Protein AF-A0A1J6INU5-F1 (afdb_monomer_lite)

Organism: Nicotiana attenuata (NCBI:txid49451)

Secondary structure (DSSP, 8-state):
----PPPPHHHHHHHHHHHHHHHHHSS---EEETTEEESTTHHHHHHHHHHHTT-TTTS-TT-SSGGGS-HHHHHHHHHHHHTTS--HHHHTTHHHHHHHHHHHHHHHHHHHHHHHHHHHHHHSHHHHHHHHHHHHHHHHHHHHHHHHHHHHHHHHHHHHHHHHHHHHHHH-PPPPP-

Radius of gyration: 43.27 Å; chains: 1; bounding box: 103×29×137 Å

Foldseek 3Di:
DDPDDDDDPVRVVVVVVVVVCVVVVPQPDWDADPLATDDDCRVVLLVQLLVQLPDCVLHPPPDPAPVPDDVVSLVVSLVSSCVPRPDPVVVVCSVSNSVSSRVSNVVVVVVVVVVVVVVCVPPPPVVVVVVVVVVVVVVVVCVVVVVVVVVVVVVVVVVVVVVVVVVCVVPPDDDDDD

Sequence (178 aa):
GSVCREFSLLEIIEMECITLREQIKDRAFFSFYHNRVVGQHHASFTRHLGILVRDRNMCPLRVHSWADIEEYKLQHMWEAVMDKFDSDYINDQRDHVLKYMRKLWNNWRESVHKNIKSKELKGGNSSKAALFEKLNATVKENEPLKGRLEGLESKYDELGSKYAKLEKIVFDQPSSPS

pLDDT: mean 74.86, std 14.52, range [37.75, 95.12]

Structure (mmCIF, N/CA/C/O backbone):
data_AF-A0A1J6INU5-F1
#
_entry.id   AF-A0A1J6INU5-F1
#
loop_
_atom_site.group_PDB
_atom_site.id
_atom_site.type_symbol
_atom_site.label_atom_id
_atom_site.label_alt_id
_atom_site.label_comp_id
_atom_site.label_asym_id
_atom_site.label_entity_id
_atom_site.label_seq_id
_atom_site.pdbx_PDB_ins_code
_atom_site.Cartn_x
_atom_site.Cartn_y
_atom_site.Cartn_z
_atom_site.occupancy
_atom_site.B_iso_or_equiv
_atom_site.auth_seq_id
_atom_site.auth_comp_id
_atom_site.auth_asym_id
_atom_site.auth_atom_id
_atom_site.pdbx_PDB_model_num
ATOM 1 N N . GLY A 1 1 ? 4.193 14.909 -62.674 1.00 37.75 1 GLY A N 1
ATOM 2 C CA . GLY A 1 1 ? 5.111 13.807 -62.339 1.00 37.75 1 GLY A CA 1
ATOM 3 C C . GLY A 1 1 ? 5.602 14.026 -60.930 1.00 37.75 1 GLY A C 1
ATOM 4 O O . GLY A 1 1 ? 6.083 15.116 -60.656 1.00 37.75 1 GLY A O 1
ATOM 5 N N . SER A 1 2 ? 5.397 13.061 -60.035 1.00 42.28 2 SER A N 1
ATOM 6 C CA . SER A 1 2 ? 5.920 13.137 -58.667 1.00 42.28 2 SER A CA 1
ATOM 7 C C . SER A 1 2 ? 7.418 12.843 -58.708 1.00 42.28 2 SER A C 1
ATOM 9 O O . SER A 1 2 ? 7.814 11.790 -59.202 1.00 42.28 2 SER A O 1
ATOM 11 N N . VAL A 1 3 ? 8.247 13.787 -58.260 1.00 46.31 3 VAL A N 1
ATOM 12 C CA . VAL A 1 3 ? 9.699 13.599 -58.142 1.00 46.31 3 VAL A CA 1
ATOM 13 C C . VAL A 1 3 ? 9.954 12.940 -56.792 1.00 46.31 3 VAL A C 1
ATOM 15 O O . VAL A 1 3 ? 10.122 13.617 -55.779 1.00 46.31 3 VAL A O 1
ATOM 18 N N . CYS A 1 4 ? 9.929 11.611 -56.761 1.00 46.34 4 CYS A N 1
ATOM 19 C CA . CYS A 1 4 ? 10.453 10.865 -55.625 1.00 46.34 4 CYS A CA 1
ATOM 20 C C . CYS A 1 4 ? 11.980 11.003 -55.660 1.00 46.34 4 CYS A C 1
ATOM 22 O O . CYS A 1 4 ? 12.620 10.518 -56.589 1.00 46.34 4 CYS A O 1
ATOM 24 N N . ARG A 1 5 ? 12.560 11.726 -54.695 1.00 62.09 5 ARG A N 1
ATOM 25 C CA . ARG A 1 5 ? 14.015 11.733 -54.506 1.00 62.09 5 ARG A CA 1
ATOM 26 C C . ARG A 1 5 ? 14.421 10.359 -53.981 1.00 62.09 5 ARG A C 1
ATOM 28 O O . ARG A 1 5 ? 13.879 9.917 -52.971 1.00 62.09 5 ARG A O 1
ATOM 35 N N . GLU A 1 6 ? 15.346 9.699 -54.666 1.00 61.78 6 GLU A N 1
ATOM 36 C CA . GLU A 1 6 ? 16.023 8.520 -54.131 1.00 61.78 6 GLU A CA 1
ATOM 37 C C . GLU A 1 6 ? 17.045 8.989 -53.093 1.00 61.78 6 GLU A C 1
ATOM 39 O O . GLU A 1 6 ? 17.927 9.791 -53.401 1.00 61.78 6 GLU A O 1
ATOM 44 N N . PHE A 1 7 ? 16.884 8.536 -51.851 1.00 70.19 7 PHE A N 1
ATOM 45 C CA . PHE A 1 7 ? 17.854 8.781 -50.788 1.00 70.19 7 PHE A CA 1
ATOM 46 C C . PHE A 1 7 ? 19.061 7.863 -50.982 1.00 70.19 7 PHE A C 1
ATOM 48 O O . PHE A 1 7 ? 18.915 6.683 -51.307 1.00 70.19 7 PHE A O 1
ATOM 55 N N . SER A 1 8 ? 20.260 8.397 -50.772 1.00 78.06 8 SER A N 1
ATOM 56 C CA . SER A 1 8 ? 21.483 7.599 -50.772 1.00 78.06 8 SER A CA 1
ATOM 57 C C . SER A 1 8 ? 21.503 6.626 -49.586 1.00 78.06 8 SER A C 1
ATOM 59 O O . SER A 1 8 ? 20.895 6.873 -48.544 1.00 78.06 8 SER A O 1
ATOM 61 N N . LEU A 1 9 ? 22.244 5.518 -49.710 1.00 67.31 9 LEU A N 1
ATOM 62 C CA . LEU A 1 9 ? 22.389 4.536 -48.623 1.00 67.31 9 LEU A CA 1
ATOM 63 C C . LEU A 1 9 ? 22.895 5.173 -47.318 1.00 67.31 9 LEU A C 1
ATOM 65 O O . LEU A 1 9 ? 22.500 4.742 -46.241 1.00 67.31 9 LEU A O 1
ATOM 69 N N . LEU A 1 10 ? 23.731 6.214 -47.406 1.00 70.38 10 LEU A N 1
ATOM 70 C CA . LEU A 1 10 ? 24.228 6.933 -46.234 1.00 70.38 10 LEU A CA 1
ATOM 71 C C . LEU A 1 10 ? 23.113 7.717 -45.526 1.00 70.38 10 LEU A C 1
ATOM 73 O O . LEU A 1 10 ? 23.024 7.666 -44.306 1.00 70.38 10 LEU A O 1
ATOM 77 N N . GLU A 1 11 ? 22.239 8.386 -46.284 1.00 71.69 11 GLU A N 1
ATOM 78 C CA . GLU A 1 11 ? 21.093 9.127 -45.736 1.00 71.69 11 GLU A CA 1
ATOM 79 C C . GLU A 1 11 ? 20.065 8.187 -45.096 1.00 71.69 11 GLU A C 1
ATOM 81 O O . GLU A 1 11 ? 19.488 8.521 -44.064 1.00 71.69 11 GLU A O 1
ATOM 86 N N . ILE A 1 12 ? 19.873 6.990 -45.664 1.00 71.06 12 ILE A N 1
ATOM 87 C CA . ILE A 1 12 ? 19.012 5.952 -45.078 1.00 71.06 12 ILE A CA 1
ATOM 88 C C . ILE A 1 12 ? 19.600 5.464 -43.747 1.00 71.06 12 ILE A C 1
ATOM 90 O O . ILE A 1 12 ? 18.889 5.435 -42.746 1.00 71.06 12 ILE A O 1
ATOM 94 N N . ILE A 1 13 ? 20.903 5.160 -43.702 1.00 67.75 13 ILE A N 1
ATOM 95 C CA . ILE A 1 13 ? 21.584 4.721 -42.472 1.00 67.75 13 ILE A CA 1
ATOM 96 C C . ILE A 1 13 ? 21.558 5.833 -41.413 1.00 67.75 13 ILE A C 1
ATOM 98 O O . ILE A 1 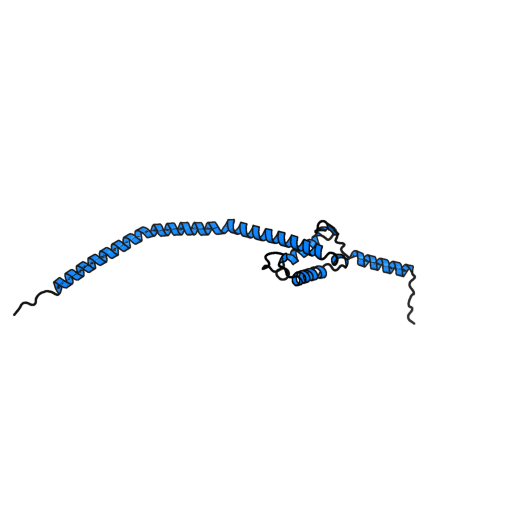13 ? 21.295 5.553 -40.244 1.00 67.75 13 ILE A O 1
ATOM 102 N N . GLU A 1 14 ? 21.795 7.094 -41.779 1.00 73.12 14 GLU A N 1
ATOM 103 C CA . GLU A 1 14 ? 21.724 8.215 -40.835 1.00 73.12 14 GLU A CA 1
ATOM 104 C C . GLU A 1 14 ? 20.308 8.419 -40.283 1.00 73.12 14 GLU A C 1
ATOM 106 O O . GLU A 1 14 ? 20.151 8.564 -39.070 1.00 73.12 14 GLU A O 1
ATOM 111 N N . MET A 1 15 ? 19.277 8.352 -41.130 1.00 69.69 15 MET A N 1
ATOM 112 C CA . MET A 1 15 ? 17.867 8.421 -40.722 1.00 69.69 15 MET A CA 1
ATOM 113 C C . MET A 1 15 ? 17.476 7.268 -39.790 1.00 69.69 15 MET A C 1
ATOM 115 O O . MET A 1 15 ? 16.827 7.493 -38.765 1.00 69.69 15 MET A O 1
ATOM 119 N N . GLU A 1 16 ? 17.905 6.042 -40.093 1.00 68.94 16 GLU A N 1
ATOM 120 C CA . GLU A 1 16 ? 17.711 4.882 -39.218 1.00 68.94 16 GLU A CA 1
ATOM 121 C C . GLU A 1 16 ? 18.475 5.043 -37.899 1.00 68.94 16 GLU A C 1
ATOM 123 O O . GLU A 1 16 ? 17.924 4.777 -36.836 1.00 68.94 16 GLU A O 1
ATOM 128 N N . CYS A 1 17 ? 19.708 5.559 -37.921 1.00 58.34 17 CYS A N 1
ATOM 129 C CA . CYS A 1 17 ? 20.508 5.801 -36.717 1.00 58.34 17 CYS A CA 1
ATOM 130 C C . CYS A 1 17 ? 19.946 6.922 -35.838 1.00 58.34 17 CYS A C 1
ATOM 132 O O . CYS A 1 17 ? 20.107 6.874 -34.616 1.00 58.34 17 CYS A O 1
ATOM 134 N N . ILE A 1 18 ? 19.334 7.947 -36.434 1.00 64.69 18 ILE A N 1
ATOM 135 C CA . ILE A 1 18 ? 18.622 9.007 -35.714 1.00 64.69 18 ILE A CA 1
ATOM 136 C C . ILE A 1 18 ? 17.353 8.427 -35.100 1.00 64.69 18 ILE A C 1
ATOM 138 O O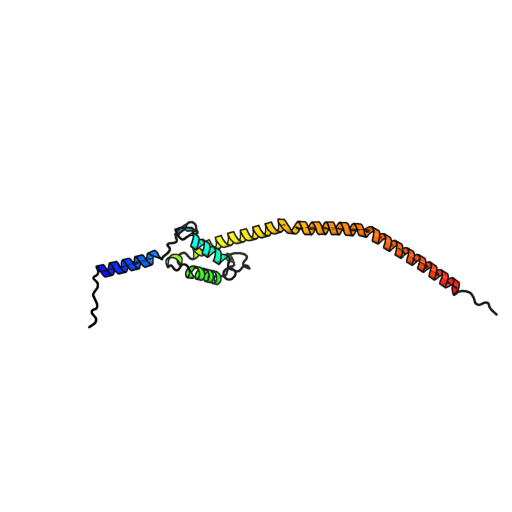 . ILE A 1 18 ? 17.143 8.595 -33.907 1.00 64.69 18 ILE A O 1
ATOM 142 N N . THR A 1 19 ? 16.579 7.651 -35.860 1.00 55.12 19 THR A N 1
ATOM 143 C CA . THR A 1 19 ? 15.354 6.998 -35.373 1.00 55.12 19 THR A CA 1
ATOM 144 C C . THR A 1 19 ? 15.656 6.009 -34.244 1.00 55.12 19 THR A C 1
ATOM 146 O O . THR A 1 19 ? 14.986 6.026 -33.217 1.00 55.12 19 THR A O 1
ATOM 149 N N . LEU A 1 20 ? 16.711 5.198 -34.371 1.00 53.09 20 LEU A N 1
ATOM 150 C CA . LEU A 1 20 ? 17.188 4.302 -33.316 1.00 53.09 20 LEU A CA 1
ATOM 151 C C . LEU A 1 20 ? 17.680 5.083 -32.097 1.00 53.09 20 LEU A C 1
ATOM 153 O O . LEU A 1 20 ? 17.389 4.689 -30.973 1.00 53.09 20 LEU A O 1
ATOM 157 N N . ARG A 1 21 ? 18.383 6.208 -32.282 1.00 48.59 21 ARG A N 1
ATOM 158 C CA . ARG A 1 21 ? 18.784 7.075 -31.164 1.00 48.59 21 ARG A CA 1
ATOM 159 C C . ARG A 1 21 ? 17.590 7.720 -30.474 1.00 48.59 21 ARG A C 1
ATOM 161 O O . ARG A 1 21 ? 17.588 7.732 -29.252 1.00 48.59 21 ARG A O 1
ATOM 168 N N . GLU A 1 22 ? 16.591 8.198 -31.208 1.00 48.88 22 GLU A N 1
ATOM 169 C CA . GLU A 1 22 ? 15.343 8.747 -30.663 1.00 48.88 22 GLU A CA 1
ATOM 170 C C . GLU A 1 22 ? 14.584 7.661 -29.872 1.00 48.88 22 GLU A C 1
ATOM 172 O O . GLU A 1 22 ? 14.216 7.880 -28.721 1.00 48.88 22 GLU A O 1
ATOM 177 N N . GLN A 1 23 ? 14.475 6.439 -30.416 1.00 47.22 23 GLN A N 1
ATOM 178 C CA . GLN A 1 23 ? 13.859 5.293 -29.729 1.00 47.22 23 GLN A CA 1
ATOM 179 C C . GLN A 1 23 ? 14.645 4.814 -28.496 1.00 47.22 23 GLN A C 1
ATOM 181 O O . GLN A 1 23 ? 14.055 4.315 -27.539 1.00 47.22 23 GLN A O 1
ATOM 186 N N . ILE A 1 24 ? 15.972 4.960 -28.490 1.00 50.00 24 ILE A N 1
ATOM 187 C CA . ILE A 1 24 ? 16.837 4.618 -27.350 1.00 50.00 24 ILE A CA 1
ATOM 188 C C . ILE A 1 24 ? 16.817 5.721 -26.278 1.00 50.00 24 ILE A C 1
ATOM 190 O O . ILE A 1 24 ? 16.989 5.422 -25.098 1.00 50.00 24 ILE A O 1
ATOM 194 N N . LYS A 1 25 ? 16.594 6.985 -26.659 1.00 43.19 25 LYS A N 1
ATOM 195 C CA . LYS A 1 25 ? 16.645 8.154 -25.764 1.00 43.19 25 LYS A CA 1
ATOM 196 C C . LYS A 1 25 ? 15.442 8.244 -24.818 1.00 43.19 25 LYS A C 1
ATOM 198 O O . LYS A 1 25 ? 15.611 8.741 -23.707 1.00 43.19 25 LYS A O 1
ATOM 203 N N . ASP A 1 26 ? 14.295 7.688 -25.213 1.00 46.75 26 ASP A N 1
ATOM 204 C CA . ASP A 1 26 ? 13.081 7.611 -24.382 1.00 46.75 26 ASP A CA 1
ATOM 205 C C . ASP A 1 26 ? 12.887 6.250 -23.686 1.00 46.75 26 ASP A C 1
ATOM 207 O O . ASP A 1 26 ? 12.075 6.123 -22.764 1.00 46.75 26 ASP A O 1
ATOM 211 N N . ARG A 1 27 ? 13.672 5.226 -24.049 1.00 50.31 27 ARG A N 1
ATOM 212 C CA . ARG A 1 27 ? 13.722 3.956 -23.311 1.00 50.31 27 ARG A CA 1
ATOM 213 C C . ARG A 1 27 ? 14.532 4.155 -22.035 1.00 50.31 27 ARG A C 1
ATOM 215 O O . ARG A 1 27 ? 15.755 4.041 -22.023 1.00 50.31 27 ARG A O 1
ATOM 222 N N . ALA A 1 28 ? 13.842 4.444 -20.935 1.00 53.31 28 ALA A N 1
ATOM 223 C CA . ALA A 1 28 ? 14.447 4.464 -19.612 1.00 53.31 28 ALA A CA 1
ATOM 224 C C . ALA A 1 28 ? 15.111 3.103 -19.324 1.00 53.31 28 ALA A C 1
ATOM 226 O O . ALA A 1 28 ? 14.447 2.122 -18.998 1.00 53.31 28 ALA A O 1
ATOM 227 N N . PHE A 1 29 ? 16.437 3.036 -19.448 1.00 52.12 29 PHE A N 1
ATOM 228 C CA . PHE A 1 29 ? 17.203 1.861 -19.054 1.00 52.12 29 PHE A CA 1
ATOM 229 C C . PHE A 1 29 ? 17.163 1.742 -17.530 1.00 52.12 29 PHE A C 1
ATOM 231 O O . PHE A 1 29 ? 17.832 2.479 -16.800 1.00 52.12 29 PHE A O 1
ATOM 238 N N . PHE A 1 30 ? 16.353 0.812 -17.040 1.00 58.78 30 PHE A N 1
ATOM 239 C CA . PHE A 1 30 ? 16.353 0.419 -15.640 1.00 58.78 30 PHE A CA 1
ATOM 240 C C . PHE A 1 30 ? 17.334 -0.728 -15.465 1.00 58.78 30 PHE A C 1
ATOM 242 O O . PHE A 1 30 ? 17.280 -1.707 -16.194 1.00 58.78 30 PHE A O 1
ATOM 249 N N . SER A 1 31 ? 18.228 -0.633 -14.490 1.00 58.38 31 SER A N 1
ATOM 250 C CA . SER A 1 31 ? 19.026 -1.785 -14.065 1.00 58.38 31 SER A CA 1
ATOM 251 C C . SER A 1 31 ? 18.520 -2.254 -12.708 1.00 58.38 31 SER A C 1
ATOM 253 O O . SER A 1 31 ? 18.063 -1.449 -11.895 1.00 58.38 31 SER A O 1
ATOM 255 N N . PHE A 1 32 ? 18.561 -3.562 -12.454 1.00 61.38 32 PHE A N 1
ATOM 256 C CA . PHE A 1 32 ? 18.197 -4.125 -11.157 1.00 61.38 32 PHE A CA 1
ATOM 257 C C . PHE A 1 32 ? 19.452 -4.564 -10.413 1.00 61.38 32 PHE A C 1
ATOM 259 O O . PHE A 1 32 ? 20.187 -5.436 -10.866 1.00 61.38 32 PHE A O 1
ATOM 266 N N . TYR A 1 33 ? 19.672 -4.002 -9.228 1.00 56.00 33 TYR A N 1
ATOM 267 C CA . TYR A 1 33 ? 20.692 -4.469 -8.296 1.00 56.00 33 TYR A CA 1
ATOM 268 C C . TYR A 1 33 ? 20.012 -4.928 -7.010 1.00 56.00 33 TYR A C 1
ATOM 270 O O . TYR A 1 33 ? 19.293 -4.165 -6.364 1.00 56.00 33 TYR A O 1
ATOM 278 N N . HIS A 1 34 ? 20.200 -6.195 -6.636 1.00 60.19 34 HIS A N 1
ATOM 279 C CA . HIS A 1 34 ? 19.603 -6.776 -5.428 1.00 60.19 34 HIS A CA 1
ATOM 280 C C . HIS A 1 34 ? 18.063 -6.600 -5.350 1.00 60.19 34 HIS A C 1
ATOM 282 O O . HIS A 1 34 ? 17.500 -6.263 -4.303 1.00 60.19 34 HIS A O 1
ATOM 288 N N . ASN A 1 35 ? 17.365 -6.817 -6.474 1.00 66.56 35 ASN A N 1
ATOM 289 C CA . ASN A 1 35 ? 15.916 -6.591 -6.630 1.00 66.56 35 ASN A CA 1
ATOM 290 C C . ASN A 1 35 ? 15.478 -5.153 -6.303 1.00 66.56 35 ASN A C 1
ATOM 292 O O . ASN A 1 35 ? 14.383 -4.932 -5.787 1.00 66.56 35 ASN A O 1
ATOM 296 N N . ARG A 1 36 ? 16.349 -4.171 -6.533 1.00 63.72 36 ARG A N 1
ATOM 297 C CA . ARG A 1 36 ? 16.011 -2.749 -6.503 1.00 63.72 36 ARG A CA 1
ATOM 298 C C . ARG A 1 36 ? 16.340 -2.150 -7.852 1.00 63.72 36 ARG A C 1
ATOM 300 O O . ARG A 1 36 ? 17.390 -2.458 -8.410 1.00 63.72 36 ARG A O 1
ATOM 307 N N . VAL A 1 37 ? 15.473 -1.265 -8.320 1.00 68.88 37 VAL A N 1
ATOM 308 C CA . VAL A 1 37 ? 15.782 -0.458 -9.494 1.00 68.88 37 VAL A CA 1
ATOM 309 C C . VAL A 1 37 ? 16.877 0.538 -9.143 1.00 68.88 37 VAL A C 1
ATOM 311 O O . VAL A 1 37 ? 16.809 1.220 -8.119 1.00 68.88 37 VAL A O 1
ATOM 314 N N . VAL A 1 38 ? 17.889 0.590 -9.996 1.00 63.94 38 VAL A N 1
ATOM 315 C CA . VAL A 1 38 ? 19.020 1.510 -9.967 1.00 63.94 38 VAL A CA 1
ATOM 316 C C . VAL A 1 38 ? 19.123 2.203 -11.333 1.00 63.94 38 VAL A C 1
ATOM 318 O O . VAL A 1 38 ? 18.619 1.703 -12.339 1.00 63.94 38 VAL A O 1
ATOM 321 N N . GLY A 1 39 ? 19.702 3.405 -11.356 1.00 68.00 39 GLY A N 1
ATOM 322 C CA . GLY A 1 39 ? 19.799 4.246 -12.557 1.00 68.00 39 GLY A CA 1
ATOM 323 C C . GLY A 1 39 ? 19.082 5.592 -12.422 1.00 68.00 39 GLY A C 1
ATOM 324 O O . GLY A 1 39 ? 18.508 5.912 -11.381 1.00 68.00 39 GLY A O 1
ATOM 325 N N . GLN A 1 40 ? 19.114 6.404 -13.476 1.00 65.50 40 GLN A N 1
ATOM 326 C CA . GLN A 1 40 ? 18.668 7.805 -13.444 1.00 65.50 40 GLN A CA 1
ATOM 327 C C . GLN A 1 40 ? 17.174 7.967 -13.101 1.00 65.50 40 GLN A C 1
ATOM 329 O O . GLN A 1 40 ? 16.794 8.915 -12.417 1.00 65.50 40 GLN A O 1
ATOM 334 N N . HIS A 1 41 ? 16.335 6.998 -13.479 1.00 69.19 41 HIS A N 1
ATOM 335 C CA . HIS A 1 41 ? 14.880 7.046 -13.283 1.00 69.19 41 HIS A CA 1
ATOM 336 C C . HIS A 1 41 ? 14.373 6.215 -12.088 1.00 69.19 41 HIS A C 1
ATOM 338 O O . HIS A 1 41 ? 13.161 6.083 -11.887 1.00 69.19 41 HIS A O 1
ATOM 344 N N . HIS A 1 42 ? 15.274 5.675 -11.256 1.00 73.88 42 HIS A N 1
ATOM 345 C CA . HIS A 1 42 ? 14.904 4.740 -10.186 1.00 73.88 42 HIS A CA 1
ATOM 346 C C . HIS A 1 42 ? 13.937 5.328 -9.147 1.00 73.88 42 HIS A C 1
ATOM 348 O O . HIS A 1 42 ? 13.073 4.613 -8.634 1.00 73.88 42 HIS A O 1
ATOM 354 N N . ALA A 1 43 ? 14.052 6.624 -8.842 1.00 78.25 43 ALA A N 1
ATOM 355 C CA . ALA A 1 43 ? 13.196 7.296 -7.869 1.00 78.25 43 ALA A CA 1
ATOM 356 C C . ALA A 1 43 ? 11.743 7.384 -8.361 1.00 78.25 43 ALA A C 1
ATOM 358 O O . ALA A 1 43 ? 10.817 7.055 -7.619 1.00 78.25 43 ALA A O 1
ATOM 359 N N . SER A 1 44 ? 11.542 7.762 -9.627 1.00 80.31 44 SER A N 1
ATOM 360 C CA . SER A 1 44 ? 10.220 7.833 -10.261 1.00 80.31 44 SER A CA 1
ATOM 361 C C . SER A 1 44 ? 9.561 6.460 -10.342 1.00 80.31 44 SER A C 1
ATOM 363 O O . SER A 1 44 ? 8.383 6.323 -10.008 1.00 80.31 44 SER A O 1
ATOM 365 N N . PHE A 1 45 ? 10.339 5.440 -10.707 1.00 81.81 45 PHE A N 1
ATOM 366 C CA . PHE A 1 45 ? 9.878 4.057 -10.762 1.00 81.81 45 PHE A CA 1
ATOM 367 C C . PHE A 1 45 ? 9.481 3.537 -9.375 1.00 81.81 45 PHE A C 1
ATOM 369 O O . PHE A 1 45 ? 8.347 3.117 -9.157 1.00 81.81 45 PHE A O 1
ATOM 376 N N . THR A 1 46 ? 10.367 3.680 -8.385 1.00 85.38 46 THR A N 1
ATOM 377 C CA . THR A 1 46 ? 10.104 3.288 -6.990 1.00 85.38 46 THR A CA 1
ATOM 378 C C . THR A 1 46 ? 8.880 3.998 -6.418 1.00 85.38 46 THR A C 1
ATOM 380 O O . THR A 1 46 ? 8.056 3.378 -5.744 1.00 85.38 46 THR A O 1
ATOM 383 N N . ARG A 1 47 ? 8.734 5.301 -6.693 1.00 87.12 47 ARG A N 1
ATOM 384 C CA . ARG A 1 47 ? 7.574 6.086 -6.262 1.00 87.12 47 ARG A CA 1
ATOM 385 C C . ARG A 1 47 ? 6.287 5.554 -6.881 1.00 87.12 47 ARG A C 1
ATOM 387 O O . ARG A 1 47 ? 5.297 5.437 -6.167 1.00 87.12 47 ARG A O 1
ATOM 394 N N . HIS A 1 48 ? 6.296 5.232 -8.171 1.00 86.31 48 HIS A N 1
ATOM 395 C CA . HIS A 1 48 ? 5.123 4.694 -8.852 1.00 86.31 48 HIS A CA 1
ATOM 396 C C . HIS A 1 48 ? 4.709 3.333 -8.290 1.00 86.31 48 HIS A C 1
ATOM 398 O O . HIS A 1 48 ? 3.560 3.175 -7.884 1.00 86.31 48 HIS A O 1
ATOM 404 N N . LEU A 1 49 ? 5.657 2.403 -8.140 1.00 87.50 49 LEU A N 1
ATOM 405 C CA . LEU A 1 49 ? 5.390 1.114 -7.501 1.00 87.50 49 LEU A CA 1
ATOM 406 C C . LEU A 1 49 ? 4.853 1.285 -6.080 1.00 87.50 49 LEU A C 1
ATOM 408 O O . LEU A 1 49 ? 3.913 0.606 -5.681 1.00 87.50 49 LEU A O 1
ATOM 412 N N . GLY A 1 50 ? 5.415 2.231 -5.323 1.00 88.00 50 GLY A N 1
ATOM 413 C CA . GLY A 1 50 ? 4.957 2.568 -3.980 1.00 88.00 50 GLY A CA 1
ATOM 414 C C . GLY A 1 50 ? 3.510 3.068 -3.922 1.00 88.00 50 GLY A C 1
ATOM 415 O O . GLY A 1 50 ? 2.846 2.841 -2.913 1.00 88.00 50 GLY A O 1
ATOM 416 N N . ILE A 1 51 ? 3.021 3.734 -4.973 1.00 86.62 51 ILE A N 1
ATOM 417 C CA . ILE A 1 51 ? 1.616 4.150 -5.097 1.00 86.62 51 ILE A CA 1
ATOM 418 C C . ILE A 1 51 ? 0.745 2.931 -5.411 1.00 86.62 51 ILE A C 1
ATOM 420 O O . ILE A 1 51 ? -0.220 2.693 -4.690 1.00 86.62 51 ILE A O 1
ATOM 424 N N . LEU A 1 52 ? 1.129 2.122 -6.406 1.00 87.25 52 LEU A N 1
ATOM 425 C CA . LEU A 1 52 ? 0.375 0.933 -6.822 1.00 87.25 52 LEU A CA 1
ATOM 426 C C . LEU A 1 52 ? 0.169 -0.061 -5.672 1.00 87.25 52 LEU A C 1
ATOM 428 O O . LEU A 1 52 ? -0.953 -0.480 -5.411 1.00 87.25 52 LEU A O 1
ATOM 432 N N . VAL A 1 53 ? 1.221 -0.386 -4.911 1.00 87.44 53 VAL A N 1
ATOM 433 C CA . VAL A 1 53 ? 1.120 -1.361 -3.802 1.00 87.44 53 VAL A CA 1
ATOM 434 C C . VAL A 1 53 ? 0.262 -0.879 -2.626 1.00 87.44 53 VAL A C 1
ATOM 436 O O . VAL A 1 53 ? -0.051 -1.671 -1.737 1.00 87.44 53 VAL A O 1
ATOM 439 N N . ARG A 1 54 ? -0.077 0.415 -2.578 1.00 85.50 54 ARG A N 1
ATOM 440 C CA . ARG A 1 54 ? -0.942 1.023 -1.554 1.00 85.50 54 ARG A CA 1
ATOM 441 C C . ARG A 1 54 ? -2.361 1.267 -2.053 1.00 85.50 54 ARG A C 1
ATOM 443 O O . ARG A 1 54 ? -3.234 1.553 -1.235 1.00 85.50 54 ARG A O 1
ATOM 450 N N . ASP A 1 55 ? -2.582 1.197 -3.361 1.00 83.31 55 ASP A N 1
ATOM 451 C CA . ASP A 1 55 ? -3.900 1.369 -3.946 1.00 83.31 55 ASP A CA 1
ATOM 452 C C . ASP A 1 55 ? -4.771 0.156 -3.596 1.00 83.31 55 ASP A C 1
ATOM 454 O O . ASP A 1 55 ? -4.400 -0.994 -3.828 1.00 83.31 55 ASP A O 1
ATOM 458 N N . ARG A 1 56 ? -5.944 0.421 -3.018 1.00 76.88 56 ARG A N 1
ATOM 459 C CA . ARG A 1 56 ? -6.904 -0.600 -2.585 1.00 76.88 56 ARG A CA 1
ATOM 460 C C . ARG A 1 56 ? -7.519 -1.363 -3.760 1.00 76.88 56 ARG A C 1
ATOM 462 O O . ARG A 1 56 ? -7.953 -2.497 -3.562 1.00 76.88 56 ARG A O 1
ATOM 469 N N . ASN A 1 57 ? -7.575 -0.748 -4.938 1.00 77.31 57 ASN A N 1
ATOM 470 C CA . ASN A 1 57 ? -8.089 -1.381 -6.150 1.00 77.31 57 ASN A CA 1
ATOM 471 C C . ASN A 1 57 ? -7.058 -2.339 -6.761 1.00 77.31 57 ASN A C 1
ATOM 473 O O . ASN A 1 57 ? -7.439 -3.327 -7.379 1.00 77.31 57 ASN A O 1
ATOM 477 N N . MET A 1 58 ? -5.768 -2.079 -6.527 1.00 75.31 58 MET A N 1
ATOM 478 C CA . MET A 1 58 ? -4.657 -2.875 -7.053 1.00 75.31 58 MET A CA 1
ATOM 479 C C . MET A 1 58 ? -4.203 -3.962 -6.073 1.00 75.31 58 MET A C 1
ATOM 481 O O . MET A 1 58 ? -3.967 -5.102 -6.466 1.00 75.31 58 MET A O 1
ATOM 485 N N . CYS A 1 59 ? -4.113 -3.640 -4.779 1.00 71.75 59 CYS A N 1
ATOM 486 C CA . CYS A 1 59 ? -3.675 -4.559 -3.735 1.00 71.75 59 CYS A CA 1
ATOM 487 C C . CYS A 1 59 ? -4.785 -4.757 -2.683 1.00 71.75 59 CYS A C 1
ATOM 489 O O . CYS A 1 59 ? -5.131 -3.819 -1.953 1.00 71.75 59 CYS A O 1
ATOM 491 N N . PRO A 1 60 ? -5.367 -5.966 -2.553 1.00 65.62 60 PRO A N 1
ATOM 492 C CA . PRO A 1 60 ? -6.491 -6.167 -1.652 1.00 65.62 60 PRO A CA 1
ATOM 493 C C . PRO A 1 60 ? -6.046 -6.070 -0.187 1.00 65.62 60 PRO A C 1
ATOM 495 O O . PRO A 1 60 ? -5.285 -6.899 0.306 1.00 65.62 60 PRO A O 1
ATOM 498 N N . LEU A 1 61 ? -6.606 -5.113 0.559 1.00 66.81 61 LEU A N 1
ATOM 499 C CA . LEU A 1 61 ? -6.327 -4.922 1.996 1.00 66.81 61 LEU A CA 1
ATOM 500 C C . LEU A 1 61 ? -6.645 -6.154 2.864 1.00 66.81 61 LEU A C 1
ATOM 502 O O . LEU A 1 61 ? -6.145 -6.268 3.980 1.00 66.81 61 LEU A O 1
ATOM 506 N N . ARG A 1 62 ? -7.494 -7.058 2.358 1.00 68.62 62 ARG A N 1
ATOM 507 C CA . ARG A 1 62 ? -7.923 -8.289 3.038 1.00 68.62 62 ARG A CA 1
ATOM 508 C C . ARG A 1 62 ? -6.892 -9.414 2.979 1.00 68.62 62 ARG A C 1
ATOM 510 O O . ARG A 1 62 ? -7.065 -10.416 3.659 1.00 68.62 62 ARG A O 1
ATOM 517 N N . VAL A 1 63 ? -5.848 -9.271 2.168 1.00 77.81 63 VAL A N 1
ATOM 518 C CA . VAL A 1 63 ? -4.834 -10.308 2.011 1.00 77.81 63 VAL A CA 1
ATOM 519 C C . VAL A 1 63 ? -3.837 -10.255 3.175 1.00 77.81 63 VAL A C 1
ATOM 521 O O . VAL A 1 63 ? -3.257 -9.210 3.491 1.00 77.81 63 VAL A O 1
ATOM 524 N N . HIS A 1 64 ? -3.640 -11.394 3.845 1.00 77.50 64 HIS A N 1
ATOM 525 C CA . HIS A 1 64 ? -2.768 -11.511 5.015 1.00 77.50 64 HIS A CA 1
ATOM 526 C C . HIS A 1 64 ? -1.314 -11.841 4.658 1.00 77.50 64 HIS A C 1
ATOM 528 O O . HIS A 1 64 ? -0.433 -11.551 5.465 1.00 77.50 64 HIS A O 1
ATOM 534 N N . SER A 1 65 ? -1.026 -12.321 3.452 1.00 83.88 65 SER A N 1
ATOM 535 C CA . SER A 1 65 ? 0.329 -12.520 2.937 1.00 83.88 65 SER A CA 1
ATOM 536 C C . SER A 1 65 ? 0.383 -12.220 1.445 1.00 83.88 65 SER A C 1
ATOM 538 O O . SER A 1 65 ? -0.541 -12.547 0.717 1.00 83.88 65 SER A O 1
ATOM 540 N N . TRP A 1 66 ? 1.496 -11.674 0.948 1.00 85.12 66 TRP A N 1
ATOM 541 C CA . TRP A 1 66 ? 1.692 -11.498 -0.499 1.00 85.12 66 TRP A CA 1
ATOM 542 C C . TRP A 1 66 ? 1.494 -12.804 -1.290 1.00 85.12 66 TRP A C 1
ATOM 544 O O . TRP A 1 66 ? 1.089 -12.765 -2.443 1.00 85.12 66 TRP A O 1
ATOM 554 N N . ALA A 1 67 ? 1.772 -13.957 -0.672 1.00 86.31 67 ALA A N 1
ATOM 555 C CA . ALA A 1 67 ? 1.575 -15.266 -1.293 1.00 86.31 67 ALA A CA 1
ATOM 556 C C . ALA A 1 67 ? 0.095 -15.630 -1.517 1.00 86.31 67 ALA A C 1
ATOM 558 O O . ALA A 1 67 ? -0.181 -16.480 -2.354 1.00 86.31 67 ALA A O 1
ATOM 559 N N . ASP A 1 68 ? -0.841 -14.982 -0.814 1.00 87.69 68 ASP A N 1
ATOM 560 C CA . ASP A 1 68 ? -2.281 -15.224 -0.976 1.00 87.69 68 ASP A CA 1
ATOM 561 C C . ASP A 1 68 ? -2.899 -14.311 -2.054 1.00 87.69 68 ASP A C 1
ATOM 563 O O . ASP A 1 68 ? -4.112 -14.325 -2.271 1.00 87.69 68 ASP A O 1
ATOM 567 N N . ILE A 1 69 ? -2.093 -13.461 -2.706 1.00 85.81 69 ILE A N 1
ATOM 568 C CA . ILE A 1 69 ? -2.551 -12.644 -3.830 1.00 85.81 69 ILE A CA 1
ATOM 569 C C . ILE A 1 69 ? -2.660 -13.549 -5.058 1.00 85.81 69 ILE A C 1
ATOM 571 O O . ILE A 1 69 ? -1.666 -14.085 -5.536 1.00 85.81 69 ILE A O 1
ATOM 575 N N . GLU A 1 70 ? -3.879 -13.694 -5.572 1.00 87.00 70 GLU A N 1
ATOM 5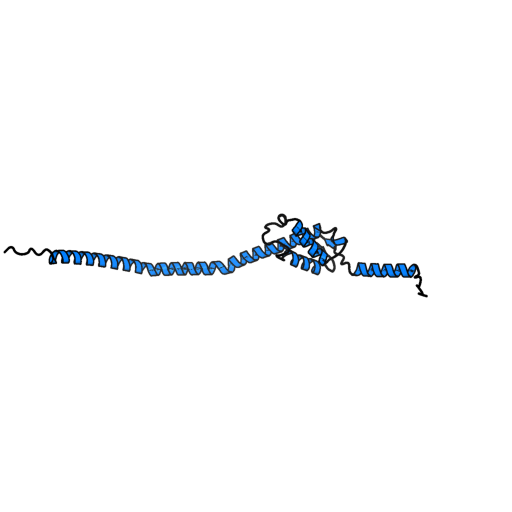76 C CA . GLU A 1 70 ? -4.171 -14.472 -6.778 1.00 87.00 70 GLU A CA 1
ATOM 577 C C . GLU A 1 70 ? -3.406 -13.937 -8.006 1.00 87.00 70 GLU A C 1
ATOM 579 O O . GLU A 1 70 ? -3.281 -12.723 -8.189 1.00 87.00 70 GLU A O 1
ATOM 584 N N . GLU A 1 71 ? -2.944 -14.836 -8.883 1.00 87.69 71 GLU A N 1
ATOM 585 C CA . GLU A 1 71 ? -2.081 -14.494 -10.028 1.00 87.69 71 GLU A CA 1
ATOM 586 C C . GLU A 1 71 ? -2.704 -13.448 -10.964 1.00 87.69 71 GLU A C 1
ATOM 588 O O . GLU A 1 71 ? -2.007 -12.546 -11.415 1.00 87.69 71 GLU A O 1
ATOM 593 N N . TYR A 1 72 ? -4.020 -13.475 -11.211 1.00 88.19 72 TYR A N 1
ATOM 594 C CA . TYR A 1 72 ? -4.655 -12.462 -12.070 1.00 88.19 72 TYR A CA 1
ATOM 595 C C . TYR A 1 72 ? -4.561 -11.042 -11.489 1.00 88.19 72 TYR A C 1
ATOM 597 O O . TYR A 1 72 ? -4.555 -10.067 -12.234 1.00 88.19 72 TYR A O 1
ATOM 605 N N . LYS A 1 73 ? -4.460 -10.895 -10.161 1.00 86.31 73 LYS A N 1
ATOM 606 C CA . LYS A 1 73 ? -4.246 -9.591 -9.515 1.00 86.31 73 LYS A CA 1
ATOM 607 C C . LYS A 1 73 ? -2.795 -9.153 -9.641 1.00 86.31 73 LYS A C 1
ATOM 609 O O . LYS A 1 73 ? -2.537 -7.970 -9.837 1.00 86.31 73 LYS A O 1
ATOM 614 N N . LEU A 1 74 ? -1.855 -10.099 -9.547 1.00 88.56 74 LEU A N 1
ATOM 615 C CA . LEU A 1 74 ? -0.446 -9.849 -9.864 1.00 88.56 74 LEU A CA 1
ATOM 616 C C . LEU A 1 74 ? -0.296 -9.403 -11.321 1.00 88.56 74 LEU A C 1
ATOM 618 O O . LEU A 1 74 ? 0.427 -8.448 -11.589 1.00 88.56 74 LEU A O 1
ATOM 622 N N . GLN A 1 75 ? -1.047 -10.024 -12.230 1.00 88.88 75 GLN A N 1
ATOM 623 C CA . GLN A 1 75 ? -1.094 -9.648 -13.635 1.00 88.88 75 GLN A CA 1
ATOM 624 C C . GLN A 1 75 ? -1.696 -8.254 -13.848 1.00 88.88 75 GLN A C 1
ATOM 626 O O . GLN A 1 75 ? -1.098 -7.441 -14.540 1.00 88.88 75 GLN A O 1
ATOM 631 N N . HIS A 1 76 ? -2.809 -7.926 -13.194 1.00 88.19 76 HIS A N 1
ATOM 632 C CA . HIS A 1 76 ? -3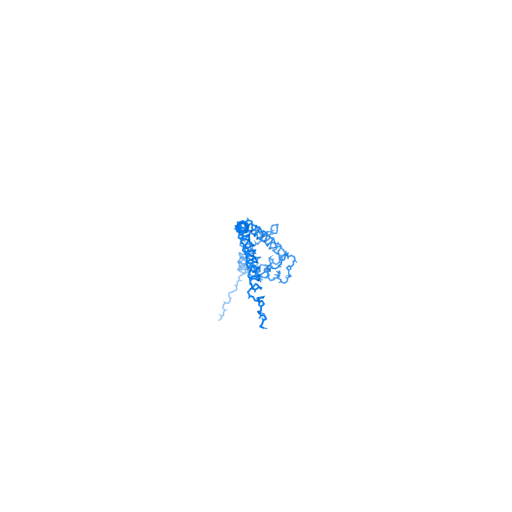.395 -6.588 -13.288 1.00 88.19 76 HIS A CA 1
ATOM 633 C C . HIS A 1 76 ? -2.463 -5.492 -12.734 1.00 88.19 76 HIS A C 1
ATOM 635 O O . HIS A 1 76 ? -2.307 -4.424 -13.324 1.00 88.19 76 HIS A O 1
ATOM 641 N N . MET A 1 77 ? -1.777 -5.770 -11.619 1.00 88.50 77 MET A N 1
ATOM 642 C CA . MET A 1 77 ? -0.738 -4.881 -11.090 1.00 88.50 77 MET A CA 1
ATOM 643 C C . MET A 1 77 ? 0.430 -4.720 -12.064 1.00 88.50 77 MET A C 1
ATOM 645 O O . MET A 1 77 ? 0.988 -3.632 -12.169 1.00 88.50 77 MET A O 1
ATOM 649 N N . TRP A 1 78 ? 0.804 -5.795 -12.755 1.00 88.75 78 TRP A N 1
ATOM 650 C CA . TRP A 1 78 ? 1.849 -5.780 -13.768 1.00 88.75 78 TRP A CA 1
ATOM 651 C C . TRP A 1 78 ? 1.467 -4.934 -14.989 1.00 88.75 78 TRP A C 1
ATOM 653 O O . TRP A 1 78 ? 2.257 -4.100 -15.422 1.00 88.75 78 TRP A O 1
ATOM 663 N N . GLU A 1 79 ? 0.241 -5.075 -15.486 1.00 86.88 79 GLU A N 1
ATOM 664 C CA . GLU A 1 79 ? -0.302 -4.251 -16.573 1.00 86.88 79 GLU A CA 1
ATOM 665 C C . GLU A 1 79 ? -0.255 -2.759 -16.224 1.00 86.88 79 GLU A C 1
ATOM 667 O O . GLU A 1 79 ? 0.180 -1.950 -17.038 1.00 86.88 79 GLU A O 1
ATOM 672 N N . ALA A 1 80 ? -0.593 -2.396 -14.983 1.00 86.38 80 ALA A N 1
ATOM 673 C CA . ALA A 1 80 ? -0.499 -1.015 -14.511 1.00 86.38 80 ALA A CA 1
ATOM 674 C C . ALA A 1 80 ? 0.946 -0.478 -14.453 1.00 86.38 80 ALA A C 1
ATOM 676 O O . ALA A 1 80 ? 1.159 0.729 -14.554 1.00 86.38 80 ALA A O 1
ATOM 677 N N . VAL A 1 81 ? 1.950 -1.348 -14.281 1.00 84.56 81 VAL A N 1
ATOM 678 C CA . VAL A 1 81 ? 3.368 -0.958 -14.374 1.00 84.56 81 VAL A CA 1
ATOM 679 C C . VAL A 1 81 ? 3.766 -0.732 -15.831 1.00 84.56 81 VAL A C 1
ATOM 681 O O . VAL A 1 81 ? 4.429 0.265 -16.125 1.00 84.56 81 VAL A O 1
ATOM 684 N N . MET A 1 82 ? 3.350 -1.632 -16.724 1.00 82.38 82 MET A N 1
ATOM 685 C CA . MET A 1 82 ? 3.637 -1.557 -18.160 1.00 82.38 82 MET A CA 1
ATOM 686 C C . MET A 1 82 ? 2.981 -0.345 -18.826 1.00 82.38 82 MET A C 1
ATOM 688 O O . MET A 1 82 ? 3.620 0.289 -19.655 1.00 82.38 82 MET A O 1
ATOM 692 N N . ASP A 1 83 ? 1.781 0.054 -18.391 1.00 81.94 83 ASP A N 1
ATOM 693 C CA . ASP A 1 83 ? 1.093 1.273 -18.856 1.00 81.94 83 ASP A CA 1
ATOM 694 C C . ASP A 1 83 ? 1.970 2.534 -18.737 1.00 81.94 83 ASP A C 1
ATOM 696 O O . ASP A 1 83 ? 1.898 3.450 -19.554 1.00 81.94 83 ASP A O 1
ATOM 700 N N . LYS A 1 84 ? 2.851 2.574 -17.729 1.00 74.81 84 LYS A N 1
ATOM 701 C CA . LYS A 1 84 ? 3.721 3.725 -17.463 1.00 74.81 84 LYS A CA 1
ATOM 702 C C . LYS A 1 84 ? 5.163 3.555 -17.932 1.00 74.81 84 LYS A C 1
ATOM 704 O O . LYS A 1 84 ? 5.869 4.549 -18.110 1.00 74.81 84 LYS A O 1
ATOM 709 N N . PHE A 1 85 ? 5.625 2.319 -18.057 1.00 72.88 85 PHE A N 1
ATOM 710 C CA . PHE A 1 85 ? 7.012 1.985 -18.356 1.00 72.88 85 PHE A CA 1
ATOM 711 C C . PHE A 1 85 ? 7.043 0.885 -19.413 1.00 72.88 85 PHE A C 1
ATOM 713 O O . PHE A 1 85 ? 7.432 -0.247 -19.132 1.00 72.88 85 PHE A O 1
ATOM 720 N N . ASP A 1 86 ? 6.604 1.221 -20.623 1.00 64.69 86 ASP A N 1
ATOM 721 C CA . ASP A 1 86 ? 6.578 0.271 -21.726 1.00 64.69 86 ASP A CA 1
ATOM 722 C C . ASP A 1 86 ? 8.003 0.060 -22.260 1.00 64.69 86 ASP A C 1
ATOM 724 O O . ASP A 1 86 ? 8.619 0.954 -22.847 1.00 64.69 86 ASP A O 1
ATOM 728 N N . SER A 1 87 ? 8.589 -1.102 -21.975 1.00 64.81 87 SER A N 1
ATOM 729 C CA . SER A 1 87 ? 9.841 -1.509 -22.610 1.00 64.81 87 SER A CA 1
ATOM 730 C C . SER A 1 87 ? 9.939 -3.026 -22.689 1.00 64.81 87 SER A C 1
ATOM 732 O O . SER A 1 87 ? 9.696 -3.722 -21.700 1.00 64.81 87 SER A O 1
ATOM 734 N N . ASP A 1 88 ? 10.387 -3.526 -23.843 1.00 60.34 88 ASP A N 1
ATOM 735 C CA . ASP A 1 88 ? 10.652 -4.954 -24.082 1.00 60.34 88 ASP A CA 1
ATOM 736 C C . ASP A 1 88 ? 11.567 -5.556 -22.995 1.00 60.34 88 ASP A C 1
ATOM 738 O O . ASP A 1 88 ? 11.422 -6.710 -22.605 1.00 60.34 88 ASP A O 1
ATOM 742 N N . TYR A 1 89 ? 12.463 -4.734 -22.436 1.00 60.28 89 TYR A N 1
ATOM 743 C CA . TYR A 1 89 ? 13.401 -5.093 -21.371 1.00 60.28 89 TYR A CA 1
ATOM 744 C C . TYR A 1 89 ? 12.741 -5.308 -19.997 1.00 60.28 89 TYR A C 1
ATOM 746 O O . TYR A 1 89 ? 13.211 -6.119 -19.201 1.00 60.28 89 TYR A O 1
ATOM 754 N N . ILE A 1 90 ? 11.660 -4.586 -19.684 1.00 65.44 90 ILE A N 1
ATOM 755 C CA . ILE A 1 90 ? 10.949 -4.723 -18.405 1.00 65.44 90 ILE A CA 1
ATOM 756 C C . ILE A 1 90 ? 10.169 -6.042 -18.354 1.00 65.44 90 ILE A C 1
ATOM 758 O O . ILE A 1 90 ? 10.046 -6.618 -17.273 1.00 65.44 90 ILE A O 1
ATOM 762 N N . ASN A 1 91 ? 9.718 -6.565 -19.500 1.00 68.19 91 ASN A N 1
ATOM 763 C CA . ASN A 1 91 ? 8.943 -7.805 -19.566 1.00 68.19 91 ASN A CA 1
ATOM 764 C C . ASN A 1 91 ? 9.714 -9.018 -19.021 1.00 68.19 91 ASN A C 1
ATOM 766 O O . ASN A 1 91 ? 9.207 -9.744 -18.165 1.00 68.19 91 ASN A O 1
ATOM 770 N N . ASP A 1 92 ? 10.993 -9.136 -19.381 1.00 73.12 92 ASP A N 1
ATOM 771 C CA . ASP A 1 92 ? 11.898 -10.168 -18.850 1.00 73.12 92 ASP A CA 1
ATOM 772 C C . ASP A 1 92 ? 12.222 -9.981 -17.355 1.00 73.12 92 ASP A C 1
ATOM 774 O O . ASP A 1 92 ? 12.785 -10.860 -16.704 1.00 73.12 92 ASP A O 1
ATOM 778 N N . GLN A 1 93 ? 11.876 -8.823 -16.786 1.00 75.94 93 GLN A N 1
ATOM 779 C CA . GLN A 1 93 ? 12.128 -8.455 -15.393 1.00 75.94 93 GLN A CA 1
ATOM 780 C C . GLN A 1 93 ? 10.857 -8.474 -14.531 1.00 75.94 93 GLN A C 1
ATOM 782 O O . GLN A 1 93 ? 10.919 -8.064 -13.365 1.00 75.94 93 GLN A O 1
ATOM 787 N N . ARG A 1 94 ? 9.721 -8.973 -15.049 1.00 85.19 94 ARG A N 1
ATOM 788 C CA . ARG A 1 94 ? 8.433 -9.050 -14.330 1.00 85.19 94 ARG A CA 1
ATOM 789 C C . ARG A 1 94 ? 8.590 -9.594 -12.914 1.00 85.19 94 ARG A C 1
ATOM 791 O O . ARG A 1 94 ? 8.161 -8.958 -11.951 1.00 85.19 94 ARG A O 1
ATOM 798 N N . ASP A 1 95 ? 9.281 -10.718 -12.760 1.00 85.44 95 ASP A N 1
ATOM 799 C CA . ASP A 1 95 ? 9.471 -11.357 -11.456 1.00 85.44 95 ASP A CA 1
ATOM 800 C C . ASP A 1 95 ? 10.309 -10.504 -10.496 1.00 85.44 95 ASP A C 1
ATOM 802 O O . ASP A 1 95 ? 10.006 -10.412 -9.301 1.00 85.44 95 ASP A O 1
ATOM 806 N N . HIS A 1 96 ? 11.341 -9.822 -11.001 1.00 83.81 96 HIS A N 1
ATOM 807 C CA . HIS A 1 96 ? 12.155 -8.906 -10.201 1.00 83.81 96 HIS A CA 1
ATOM 808 C C . HIS A 1 96 ? 11.349 -7.684 -9.746 1.00 83.81 96 HIS A C 1
ATOM 810 O O . HIS A 1 96 ? 11.476 -7.263 -8.589 1.00 83.81 96 HIS A O 1
ATOM 816 N N . VAL A 1 97 ? 10.479 -7.152 -10.609 1.00 85.75 97 VAL A N 1
ATOM 817 C CA . VAL A 1 97 ? 9.571 -6.047 -10.280 1.00 85.75 97 VAL A CA 1
ATOM 818 C C . VAL A 1 97 ? 8.541 -6.478 -9.246 1.00 85.75 97 VAL A C 1
ATOM 820 O O . VAL A 1 97 ? 8.424 -5.823 -8.210 1.00 85.75 97 VAL A O 1
ATOM 823 N N . LEU A 1 98 ? 7.848 -7.600 -9.455 1.00 89.00 98 LEU A N 1
ATOM 824 C CA . LEU A 1 98 ? 6.859 -8.115 -8.504 1.00 89.00 98 LEU A CA 1
ATOM 825 C C . LEU A 1 98 ? 7.501 -8.432 -7.147 1.00 89.00 98 LEU A C 1
ATOM 827 O O . LEU A 1 98 ? 6.947 -8.107 -6.094 1.00 89.00 98 LEU A O 1
ATOM 831 N N . LYS A 1 99 ? 8.724 -8.976 -7.137 1.00 89.94 99 LYS A N 1
ATOM 832 C CA . LYS A 1 99 ? 9.504 -9.192 -5.909 1.00 89.94 99 LYS A CA 1
ATOM 833 C C . LYS A 1 99 ? 9.869 -7.878 -5.214 1.00 89.94 99 LYS A C 1
ATOM 835 O O . LYS A 1 99 ? 9.872 -7.814 -3.979 1.00 89.94 99 LYS A O 1
ATOM 840 N N . TYR A 1 100 ? 10.157 -6.822 -5.970 1.00 88.19 100 TYR A N 1
ATOM 841 C CA . TYR A 1 100 ? 10.396 -5.498 -5.407 1.00 88.19 100 TYR A CA 1
ATOM 842 C C . TYR A 1 100 ? 9.110 -4.865 -4.853 1.00 88.19 100 TYR A C 1
ATOM 844 O O . TYR A 1 100 ? 9.112 -4.369 -3.723 1.00 88.19 100 TYR A O 1
ATOM 852 N N . MET A 1 101 ? 7.992 -4.965 -5.575 1.00 89.00 101 MET A N 1
ATOM 853 C CA . MET A 1 101 ? 6.668 -4.541 -5.107 1.00 89.00 101 MET A CA 1
ATOM 854 C C . MET A 1 101 ? 6.282 -5.249 -3.804 1.00 89.00 101 MET A C 1
ATOM 856 O O . MET A 1 101 ? 5.886 -4.586 -2.845 1.00 89.00 101 MET A O 1
ATOM 860 N N . ARG A 1 102 ? 6.526 -6.563 -3.702 1.00 90.50 102 ARG A N 1
ATOM 861 C CA . ARG A 1 102 ? 6.351 -7.337 -2.463 1.00 90.50 102 ARG A CA 1
ATOM 862 C C . ARG A 1 102 ? 7.113 -6.738 -1.286 1.00 90.50 102 ARG A C 1
ATOM 864 O O . ARG A 1 102 ? 6.578 -6.622 -0.184 1.00 90.50 102 ARG A O 1
ATOM 871 N N . LYS A 1 103 ? 8.367 -6.338 -1.505 1.00 89.56 103 LYS A N 1
ATOM 872 C CA . LYS A 1 103 ? 9.197 -5.703 -0.473 1.00 89.56 103 LYS A CA 1
ATOM 873 C C . LYS A 1 103 ? 8.625 -4.353 -0.037 1.00 89.56 103 LYS A C 1
ATOM 875 O O . LYS A 1 103 ? 8.575 -4.077 1.160 1.00 89.56 103 LYS A O 1
ATOM 880 N N . LEU A 1 104 ? 8.181 -3.526 -0.984 1.00 88.88 104 LEU A N 1
ATOM 881 C CA . LEU A 1 104 ? 7.541 -2.241 -0.683 1.00 88.88 104 LEU A CA 1
ATOM 882 C C . LEU A 1 104 ? 6.243 -2.427 0.113 1.00 88.88 104 LEU A C 1
ATOM 884 O O . LEU A 1 104 ? 6.017 -1.710 1.090 1.00 88.88 104 LEU A O 1
ATOM 888 N N . TRP A 1 105 ? 5.432 -3.414 -0.265 1.00 88.12 105 TRP A N 1
ATOM 889 C CA . TRP A 1 105 ? 4.188 -3.756 0.416 1.00 88.12 105 TRP A CA 1
ATOM 890 C C . TRP A 1 105 ? 4.423 -4.228 1.858 1.00 88.12 105 TRP A C 1
ATOM 892 O O . TRP A 1 105 ? 3.796 -3.704 2.780 1.00 88.12 105 TRP A O 1
ATOM 902 N N . ASN A 1 106 ? 5.383 -5.135 2.078 1.00 87.62 106 ASN A N 1
ATOM 903 C CA . ASN A 1 106 ? 5.757 -5.602 3.418 1.00 87.62 106 ASN A CA 1
ATOM 904 C C . ASN A 1 106 ? 6.212 -4.441 4.317 1.00 87.62 106 ASN A C 1
ATOM 906 O O . ASN A 1 106 ? 5.699 -4.281 5.424 1.00 87.62 106 ASN A O 1
ATOM 910 N N . ASN A 1 107 ? 7.106 -3.582 3.816 1.00 88.06 107 ASN A N 1
ATOM 911 C CA . ASN A 1 107 ? 7.601 -2.422 4.564 1.00 88.06 107 ASN A CA 1
ATOM 912 C C . ASN A 1 107 ? 6.468 -1.462 4.960 1.00 88.06 107 ASN A C 1
ATOM 914 O O . ASN A 1 107 ? 6.440 -0.932 6.073 1.00 88.06 107 ASN A O 1
ATOM 918 N N . TRP A 1 108 ? 5.526 -1.219 4.044 1.00 85.94 108 TRP A N 1
ATOM 919 C CA . TRP A 1 108 ? 4.368 -0.375 4.317 1.00 85.94 108 TRP A CA 1
ATOM 920 C C . TRP A 1 108 ? 3.444 -1.006 5.368 1.00 85.94 108 TRP A C 1
ATOM 922 O O . TRP A 1 108 ? 3.081 -0.329 6.329 1.00 85.94 108 TRP A O 1
ATOM 932 N N . ARG A 1 109 ? 3.131 -2.303 5.259 1.00 82.25 109 ARG A N 1
ATOM 933 C CA . ARG A 1 109 ? 2.319 -3.030 6.250 1.00 82.25 109 ARG A CA 1
ATOM 934 C C . ARG A 1 109 ? 2.940 -3.027 7.643 1.00 82.25 109 ARG A C 1
ATOM 936 O O . ARG A 1 109 ? 2.244 -2.751 8.618 1.00 82.25 109 ARG A O 1
ATOM 943 N N . GLU A 1 110 ? 4.245 -3.265 7.744 1.00 83.75 110 GLU A N 1
ATOM 944 C CA . GLU A 1 110 ? 4.967 -3.159 9.015 1.00 83.75 110 GLU A CA 1
ATOM 945 C C . GLU A 1 110 ? 4.855 -1.754 9.619 1.00 83.75 110 GLU A C 1
ATOM 947 O O . GLU A 1 110 ? 4.663 -1.608 10.828 1.00 83.75 110 GLU A O 1
ATOM 952 N N . SER A 1 111 ? 4.940 -0.711 8.786 1.00 80.81 111 SER A N 1
ATOM 953 C CA . SER A 1 111 ? 4.740 0.672 9.222 1.00 80.81 111 SER A CA 1
ATOM 954 C C . SER A 1 111 ? 3.312 0.910 9.723 1.00 80.81 111 SER A C 1
ATOM 956 O O . SER A 1 111 ? 3.129 1.507 10.784 1.00 80.81 111 SER A O 1
ATOM 958 N N . VAL A 1 112 ? 2.292 0.409 9.020 1.00 79.31 112 VAL A N 1
ATOM 959 C CA . VAL A 1 112 ? 0.885 0.521 9.440 1.00 79.31 112 VAL A CA 1
ATOM 960 C C . VAL A 1 112 ? 0.661 -0.160 10.793 1.00 79.31 112 VAL A C 1
ATOM 962 O O . VAL A 1 112 ? 0.122 0.470 11.701 1.00 79.31 112 VAL A O 1
ATOM 965 N N . HIS A 1 113 ? 1.145 -1.391 10.981 1.00 72.38 113 HIS A N 1
ATOM 966 C CA . HIS A 1 113 ? 1.033 -2.100 12.262 1.00 72.38 113 HIS A CA 1
ATOM 967 C C . HIS A 1 113 ? 1.709 -1.344 13.413 1.00 72.38 113 HIS A C 1
ATOM 969 O O . HIS A 1 113 ? 1.133 -1.217 14.495 1.00 72.38 113 HIS A O 1
ATOM 975 N N . LYS A 1 114 ? 2.907 -0.785 13.185 1.00 72.50 114 LYS A N 1
ATOM 976 C CA . LYS A 1 114 ? 3.608 0.040 14.184 1.00 72.50 114 LYS A CA 1
ATOM 977 C C . LYS A 1 114 ? 2.817 1.300 14.545 1.00 72.50 114 LYS A C 1
ATOM 979 O O . LYS A 1 114 ? 2.739 1.641 15.722 1.00 72.50 114 LYS A O 1
ATOM 984 N N . ASN A 1 115 ? 2.215 1.964 13.558 1.00 68.44 115 ASN A N 1
ATOM 985 C CA . ASN A 1 115 ? 1.405 3.168 13.764 1.00 68.44 115 ASN A CA 1
ATOM 986 C C . ASN A 1 115 ? 0.076 2.893 14.486 1.00 68.44 115 ASN A C 1
ATOM 988 O O . ASN A 1 115 ? -0.390 3.741 15.243 1.00 68.44 115 ASN A O 1
ATOM 992 N N . ILE A 1 116 ? -0.542 1.729 14.274 1.00 66.94 116 ILE A N 1
ATOM 993 C CA . ILE A 1 116 ? -1.748 1.324 15.014 1.00 66.94 116 ILE A CA 1
ATOM 994 C C . ILE A 1 116 ? -1.382 1.029 16.473 1.00 66.94 116 ILE A C 1
ATOM 996 O O . ILE A 1 116 ? -1.958 1.625 17.381 1.00 66.94 116 ILE A O 1
ATOM 1000 N N . LYS A 1 117 ? -0.347 0.209 16.703 1.00 59.81 117 LYS A N 1
ATOM 1001 C CA . LYS A 1 117 ? 0.118 -0.147 18.052 1.00 59.81 117 LYS A CA 1
ATOM 1002 C C . LYS A 1 117 ? 0.558 1.076 18.866 1.00 59.81 117 LYS A C 1
ATOM 1004 O O . LYS A 1 117 ? 0.295 1.151 20.060 1.00 59.81 117 LYS A O 1
ATOM 1009 N N . SER A 1 118 ? 1.207 2.062 18.242 1.00 56.41 118 SER A N 1
ATOM 1010 C CA . SER A 1 118 ? 1.611 3.294 18.932 1.00 56.41 118 SER A CA 1
ATOM 1011 C C . SER A 1 118 ? 0.433 4.218 19.267 1.00 56.41 118 SER A C 1
ATOM 1013 O O . SER A 1 118 ? 0.482 4.903 20.289 1.00 56.41 118 SER A O 1
ATOM 1015 N N . LYS A 1 119 ? -0.638 4.218 18.459 1.00 54.81 119 LYS A N 1
ATOM 1016 C CA . LYS A 1 119 ? -1.882 4.952 18.749 1.00 54.81 119 LYS A CA 1
ATOM 1017 C C . LYS A 1 119 ? -2.676 4.322 19.892 1.00 54.81 119 LYS A C 1
ATOM 1019 O O . LYS A 1 119 ? -3.160 5.055 20.751 1.00 54.81 119 LYS A O 1
ATOM 1024 N N . GLU A 1 120 ? -2.752 2.994 19.950 1.00 53.06 120 GLU A N 1
ATOM 1025 C CA . GLU A 1 120 ? -3.394 2.283 21.067 1.00 53.06 120 GLU A CA 1
ATOM 1026 C C . GLU A 1 120 ? -2.708 2.579 22.409 1.00 53.06 120 GLU A C 1
ATOM 1028 O O . GLU A 1 120 ? -3.380 2.750 23.425 1.00 53.06 120 GLU A O 1
ATOM 1033 N N . LEU A 1 121 ? -1.381 2.739 22.406 1.00 54.34 121 LEU A N 1
ATOM 1034 C CA . LEU A 1 121 ? -0.610 3.038 23.615 1.00 54.34 121 LEU A CA 1
ATOM 1035 C C . LEU A 1 121 ? -0.701 4.501 24.083 1.00 54.34 121 LEU A C 1
ATOM 1037 O O . LEU A 1 121 ? -0.469 4.754 25.264 1.00 54.34 121 LEU A O 1
ATOM 1041 N N . LYS A 1 122 ? -1.020 5.460 23.199 1.00 52.91 122 LYS A N 1
ATOM 1042 C CA . LYS A 1 122 ? -0.994 6.904 23.517 1.00 52.91 122 LYS A CA 1
ATOM 1043 C C . LYS A 1 122 ? -2.350 7.543 23.835 1.00 52.91 122 LYS A C 1
ATOM 1045 O O . LYS A 1 122 ? -2.345 8.665 24.328 1.00 52.91 122 LYS A O 1
ATOM 1050 N N . GLY A 1 123 ? -3.482 6.893 23.552 1.00 45.25 123 GLY A N 1
ATOM 1051 C CA . GLY A 1 123 ? -4.792 7.562 23.658 1.00 45.25 123 GLY A CA 1
ATOM 1052 C C . GLY A 1 123 ? -5.934 6.783 24.312 1.00 45.25 123 GLY A C 1
ATOM 1053 O O . GLY A 1 123 ? -6.875 7.408 24.787 1.00 45.25 123 GLY A O 1
ATOM 1054 N N . GLY A 1 124 ? -5.894 5.447 24.361 1.00 48.00 124 GLY A N 1
ATOM 1055 C CA . GLY A 1 124 ? -7.075 4.650 24.742 1.00 48.00 124 GLY A CA 1
ATOM 1056 C C . GLY A 1 124 ? -7.151 4.228 26.214 1.00 48.00 124 GLY A C 1
ATOM 1057 O O . GLY A 1 124 ? -8.229 3.981 26.751 1.00 48.00 124 GLY A O 1
ATOM 1058 N N . ASN A 1 125 ? -6.011 4.143 26.888 1.00 54.25 125 ASN A N 1
ATOM 1059 C CA . ASN A 1 125 ? -5.885 3.623 28.251 1.00 54.25 125 ASN A CA 1
ATOM 1060 C C . ASN A 1 125 ? -6.178 4.681 29.329 1.00 54.25 125 ASN A C 1
ATOM 1062 O O . ASN A 1 125 ? -6.798 4.355 30.340 1.00 54.25 125 ASN A O 1
ATOM 1066 N N . SER A 1 126 ? -5.821 5.947 29.097 1.00 57.97 126 SER A N 1
ATOM 1067 C CA . SER A 1 126 ? -6.053 7.033 30.064 1.00 57.97 126 SER A CA 1
ATOM 1068 C C . SER A 1 126 ? -7.545 7.313 30.302 1.00 57.97 126 SER A C 1
ATOM 1070 O O . SER A 1 126 ? -7.979 7.370 31.451 1.00 57.97 126 SER A O 1
ATOM 1072 N N . SER A 1 127 ? -8.363 7.401 29.245 1.00 67.44 127 SER A N 1
ATOM 1073 C CA . SER A 1 127 ? -9.800 7.683 29.386 1.00 67.44 127 SER A CA 1
ATOM 1074 C C . SER A 1 127 ? -10.570 6.529 30.028 1.00 67.44 127 SER A C 1
ATOM 1076 O O . SER A 1 127 ? -11.469 6.769 30.828 1.00 67.44 127 SER A O 1
ATOM 1078 N N . LYS A 1 128 ? -10.199 5.274 29.740 1.00 70.75 128 LYS A N 1
ATOM 1079 C CA . LYS A 1 128 ? -10.828 4.103 30.367 1.00 70.75 128 LYS A CA 1
ATOM 1080 C C . LYS A 1 128 ? -10.483 4.006 31.854 1.00 70.75 128 LYS A C 1
ATOM 1082 O O . LYS A 1 128 ? -11.377 3.768 32.657 1.00 70.75 128 LYS A O 1
ATOM 1087 N N . ALA A 1 129 ? -9.222 4.240 32.222 1.00 77.06 129 ALA A N 1
ATOM 1088 C CA . ALA A 1 129 ? -8.786 4.245 33.618 1.00 77.06 129 ALA A CA 1
ATOM 1089 C C . ALA A 1 129 ? -9.429 5.392 34.417 1.00 77.06 129 ALA A C 1
ATOM 1091 O O . ALA A 1 129 ? -9.950 5.167 35.503 1.00 77.06 129 ALA A O 1
ATOM 1092 N N . ALA A 1 130 ? -9.479 6.599 33.845 1.00 77.25 130 ALA A N 1
ATOM 1093 C CA . ALA A 1 130 ? -10.108 7.753 34.485 1.00 77.25 130 ALA A CA 1
ATOM 1094 C C . ALA A 1 130 ? -11.622 7.570 34.686 1.00 77.25 130 ALA A C 1
ATOM 1096 O O . ALA A 1 130 ? -12.167 8.005 35.700 1.00 77.25 130 ALA A O 1
ATOM 1097 N N . LEU A 1 131 ? -12.310 6.919 33.742 1.00 81.38 131 LEU A N 1
ATOM 1098 C CA . LEU A 1 131 ? -13.720 6.562 33.909 1.00 81.38 131 LEU A CA 1
ATOM 1099 C C . LEU A 1 131 ? -13.912 5.483 34.976 1.00 81.38 131 LEU A C 1
ATOM 1101 O O . LEU A 1 131 ? -14.858 5.583 35.747 1.00 81.38 131 LEU A O 1
ATOM 1105 N N . PHE A 1 132 ? -13.019 4.495 35.054 1.00 82.56 132 PHE A N 1
ATOM 1106 C CA . PHE A 1 132 ? -13.094 3.430 36.057 1.00 82.56 132 PHE A CA 1
ATOM 1107 C C . PHE A 1 132 ? -12.883 3.964 37.482 1.00 82.56 132 PHE A C 1
ATOM 1109 O O . PHE A 1 132 ? -13.643 3.626 38.383 1.00 82.56 132 PHE A O 1
ATOM 1116 N N . GLU A 1 133 ? -11.921 4.872 37.670 1.00 85.44 133 GLU A N 1
ATOM 1117 C CA . GLU A 1 133 ? -11.706 5.583 38.939 1.00 85.44 133 GLU A CA 1
ATOM 1118 C C . GLU A 1 133 ? -12.918 6.439 39.331 1.00 85.44 133 GLU A C 1
ATOM 1120 O O . GLU A 1 133 ? -13.400 6.362 40.461 1.00 85.44 133 GLU A O 1
ATOM 1125 N N . LYS A 1 134 ? -13.488 7.197 38.381 1.00 88.75 134 LYS A N 1
ATOM 1126 C CA . LYS A 1 134 ? -14.731 7.952 38.620 1.00 88.75 134 LYS A CA 1
ATOM 1127 C C . LYS A 1 134 ? -15.905 7.036 38.982 1.00 88.75 134 LYS A C 1
ATOM 1129 O O . LYS A 1 134 ? -16.710 7.384 39.846 1.00 88.75 134 LYS A O 1
ATOM 1134 N N . LEU A 1 135 ? -16.005 5.866 38.352 1.00 87.12 135 LEU A N 1
ATOM 1135 C CA . LEU A 1 135 ? -17.049 4.888 38.652 1.00 87.12 135 LEU A CA 1
ATOM 1136 C C . LEU A 1 135 ? -16.881 4.319 40.069 1.00 87.12 135 LEU A C 1
ATOM 1138 O O . LEU A 1 135 ? -17.836 4.284 40.833 1.00 87.12 135 LEU A O 1
ATOM 1142 N N . ASN A 1 136 ? -15.660 3.958 40.467 1.00 87.88 136 ASN A N 1
ATOM 1143 C CA . ASN A 1 136 ? -15.383 3.465 41.819 1.00 87.88 136 ASN A CA 1
ATOM 1144 C C . ASN A 1 136 ? -15.665 4.522 42.898 1.00 87.88 136 ASN A C 1
ATOM 1146 O O . ASN A 1 136 ? -16.225 4.196 43.945 1.00 87.88 136 ASN A O 1
ATOM 1150 N N . ALA A 1 137 ? -15.329 5.790 42.641 1.00 90.31 137 ALA A N 1
ATOM 1151 C CA . ALA A 1 137 ? -15.639 6.890 43.553 1.00 90.31 137 ALA A CA 1
ATOM 1152 C C . ALA A 1 137 ? -17.156 7.076 43.734 1.00 90.31 137 ALA A C 1
ATOM 1154 O O . ALA A 1 137 ? -17.639 7.127 44.863 1.00 90.31 137 ALA A O 1
ATOM 1155 N N . THR A 1 138 ? -17.920 7.084 42.636 1.00 87.25 138 THR A N 1
ATOM 1156 C CA . THR A 1 138 ? -19.389 7.207 42.695 1.00 87.25 138 THR A CA 1
ATOM 1157 C C . THR A 1 138 ? -20.061 6.007 43.365 1.00 87.25 138 THR A C 1
ATOM 1159 O O . THR A 1 138 ? -21.033 6.179 44.095 1.00 87.25 138 THR A O 1
ATOM 1162 N N . VAL A 1 139 ? -19.540 4.789 43.194 1.00 87.50 139 VAL A N 1
ATOM 1163 C CA . VAL A 1 139 ? -20.032 3.610 43.929 1.00 87.50 139 VAL A CA 1
ATOM 1164 C C . VAL A 1 139 ? -19.819 3.779 45.437 1.00 87.50 139 VAL A C 1
ATOM 1166 O O . VAL A 1 139 ? -20.729 3.509 46.219 1.00 87.50 139 VAL A O 1
ATOM 1169 N N . LYS A 1 140 ? -18.658 4.296 45.853 1.00 89.75 140 LYS A N 1
ATOM 1170 C CA . LYS A 1 140 ? -18.330 4.521 47.268 1.00 89.75 140 LYS A CA 1
ATOM 1171 C C . LYS A 1 140 ? -19.175 5.624 47.917 1.00 89.75 140 LYS A C 1
ATOM 1173 O O . LYS A 1 140 ? -19.517 5.515 49.088 1.00 89.75 140 LYS A O 1
ATOM 1178 N N . GLU A 1 141 ? -19.537 6.667 47.173 1.00 85.62 141 GLU A N 1
ATOM 1179 C CA . GLU A 1 141 ? -20.431 7.727 47.666 1.00 85.62 141 GLU A CA 1
ATOM 1180 C C . GLU A 1 141 ? -21.889 7.259 47.824 1.00 85.62 141 GLU A C 1
ATOM 1182 O O . GLU A 1 141 ? -22.620 7.797 48.656 1.00 85.62 141 GLU A O 1
ATOM 1187 N N . ASN A 1 142 ? -22.310 6.231 47.079 1.00 87.19 142 ASN A N 1
ATOM 1188 C CA . ASN A 1 142 ? -23.677 5.700 47.121 1.00 87.19 142 ASN A CA 1
ATOM 1189 C C . ASN A 1 142 ? -23.897 4.593 48.174 1.00 87.19 142 ASN A C 1
ATOM 1191 O O . ASN A 1 142 ? -25.038 4.327 48.551 1.00 87.19 142 ASN A O 1
ATOM 1195 N N . GLU A 1 143 ? -22.836 3.985 48.704 1.00 88.56 143 GLU A N 1
ATOM 1196 C CA . GLU A 1 143 ? -22.875 3.041 49.839 1.00 88.56 143 GLU A CA 1
ATOM 1197 C C . GLU A 1 143 ? -23.710 3.528 51.049 1.00 88.56 143 GLU A C 1
ATOM 1199 O O . GLU A 1 143 ? -24.621 2.813 51.474 1.00 88.56 143 GLU A O 1
ATOM 1204 N N . PRO A 1 144 ? -23.510 4.749 51.588 1.00 88.81 144 PRO A N 1
ATOM 1205 C CA . PRO A 1 144 ? -24.299 5.235 52.724 1.00 88.81 144 PRO A CA 1
ATOM 1206 C C . PRO A 1 144 ? -25.780 5.461 52.386 1.00 88.81 144 PRO A C 1
ATOM 1208 O O . PRO A 1 144 ? -26.630 5.400 53.276 1.00 88.81 144 PRO A O 1
ATOM 1211 N N . LEU A 1 145 ? -26.121 5.714 51.115 1.00 87.88 145 LEU A N 1
ATOM 1212 C CA . LEU A 1 145 ? -27.517 5.846 50.685 1.00 87.88 145 LEU A CA 1
ATOM 1213 C C . LEU A 1 145 ? -28.250 4.504 50.748 1.00 87.88 145 LEU A C 1
ATOM 1215 O O . LEU A 1 145 ? -29.427 4.482 51.106 1.00 87.88 145 LEU A O 1
ATOM 1219 N N . LYS A 1 146 ? -27.549 3.393 50.495 1.00 87.75 146 LYS A N 1
ATOM 1220 C CA . LYS A 1 146 ? -28.100 2.042 50.637 1.00 87.75 146 LYS A CA 1
ATOM 1221 C C . LYS A 1 146 ? -28.511 1.750 52.083 1.00 87.75 146 LYS A C 1
ATOM 1223 O O . LYS A 1 146 ? -29.654 1.378 52.324 1.00 87.75 146 LYS A O 1
ATOM 1228 N N . GLY A 1 147 ? -27.635 2.030 53.051 1.00 88.31 147 GLY A N 1
ATOM 1229 C CA . GLY A 1 147 ? -27.955 1.839 54.473 1.00 88.31 147 GLY A CA 1
ATOM 1230 C C . GLY A 1 147 ? -29.115 2.722 54.958 1.00 88.31 147 GLY A C 1
ATOM 1231 O O . GLY A 1 147 ? -29.909 2.318 55.806 1.00 88.31 147 GLY A O 1
ATOM 1232 N N . ARG A 1 148 ? -29.274 3.925 54.385 1.00 90.44 148 ARG A N 1
ATOM 1233 C CA . ARG A 1 148 ? -30.429 4.794 54.677 1.00 90.44 148 ARG A CA 1
ATOM 1234 C C . ARG A 1 148 ? -31.743 4.239 54.127 1.00 90.44 148 ARG A C 1
ATOM 1236 O O . ARG A 1 148 ? -32.774 4.452 54.761 1.00 90.44 148 ARG A O 1
ATOM 1243 N N . LEU A 1 149 ? -31.711 3.566 52.977 1.00 91.00 149 LEU A N 1
ATOM 1244 C CA . LEU A 1 149 ? -32.883 2.932 52.372 1.00 91.00 149 LEU A CA 1
ATOM 1245 C C . LEU A 1 149 ? -33.358 1.739 53.216 1.00 91.00 149 LEU A C 1
ATOM 1247 O O . LEU A 1 149 ? -34.523 1.700 53.597 1.00 91.00 149 LEU A O 1
ATOM 1251 N N . GLU A 1 150 ? -32.440 0.851 53.608 1.00 91.12 150 GLU A N 1
ATOM 1252 C CA . GLU A 1 150 ? -32.730 -0.304 54.480 1.00 91.12 150 GLU A CA 1
ATOM 1253 C C . GLU A 1 150 ? -33.297 0.144 55.843 1.00 91.12 150 GLU A C 1
ATOM 1255 O O . GLU A 1 150 ? -34.247 -0.433 56.382 1.00 91.12 150 GLU A O 1
ATOM 1260 N N . GLY A 1 151 ? -32.763 1.244 56.390 1.00 93.06 151 GLY A N 1
ATOM 1261 C CA . GLY A 1 151 ? -33.281 1.852 57.615 1.00 93.06 151 GLY A CA 1
ATOM 1262 C C . GLY A 1 151 ? -34.673 2.480 57.466 1.00 93.06 151 GLY A C 1
ATOM 1263 O O . GLY A 1 151 ? -35.404 2.580 58.453 1.00 93.06 151 GLY A O 1
ATOM 1264 N N . LEU A 1 152 ? -35.056 2.920 56.263 1.00 92.81 152 LEU A N 1
ATOM 1265 C CA . LEU A 1 152 ? -36.409 3.405 55.975 1.00 92.81 152 LEU A CA 1
ATOM 1266 C C . LEU A 1 152 ? -37.392 2.248 55.784 1.00 92.81 152 LEU A C 1
ATOM 1268 O O . LEU A 1 152 ? -38.488 2.327 56.335 1.00 92.81 152 LEU A O 1
ATOM 1272 N N . GLU A 1 153 ? -36.998 1.183 55.083 1.00 90.06 153 GLU A N 1
ATOM 1273 C CA . GLU A 1 153 ? -37.804 -0.040 54.938 1.00 90.06 153 GLU A CA 1
ATOM 1274 C C . GLU A 1 153 ? -38.166 -0.620 56.307 1.00 90.06 153 GLU A C 1
ATOM 1276 O O . GLU A 1 153 ? -39.344 -0.781 56.617 1.00 90.06 153 GLU A O 1
ATOM 1281 N N . SER A 1 154 ? -37.175 -0.769 57.192 1.00 93.69 154 SER A N 1
ATOM 1282 C CA . SER A 1 154 ? -37.396 -1.278 58.554 1.00 93.69 154 SER A CA 1
ATOM 1283 C C . SER A 1 154 ? -38.410 -0.439 59.348 1.00 93.69 154 SER A C 1
ATOM 1285 O O . SER A 1 154 ? -39.232 -0.971 60.094 1.00 93.69 154 SER A O 1
ATOM 1287 N N . LYS A 1 155 ? -38.381 0.892 59.188 1.00 95.12 155 LYS A N 1
ATOM 1288 C CA . LYS A 1 155 ? -39.346 1.793 59.844 1.00 95.12 155 LYS A CA 1
ATOM 1289 C C . LYS A 1 155 ? -40.746 1.658 59.259 1.00 95.12 155 LYS A C 1
ATOM 1291 O O . LYS A 1 155 ? -41.721 1.814 59.994 1.00 95.12 155 LYS A O 1
ATOM 1296 N N . TYR A 1 156 ? -40.845 1.412 57.956 1.00 90.56 156 TYR A N 1
ATOM 1297 C CA . TYR A 1 156 ? -42.118 1.202 57.277 1.00 90.56 156 TYR A CA 1
ATOM 1298 C C . TYR A 1 156 ? -42.775 -0.102 57.746 1.00 90.56 156 TYR A C 1
ATOM 1300 O O . TYR A 1 156 ? -43.959 -0.098 58.078 1.00 90.56 156 TYR A O 1
ATOM 1308 N N . ASP A 1 157 ? -41.991 -1.171 57.895 1.00 92.06 157 ASP A N 1
ATOM 1309 C CA . ASP A 1 157 ? -42.450 -2.461 58.426 1.00 92.06 157 ASP A CA 1
ATOM 1310 C C . ASP A 1 157 ? -42.916 -2.361 59.888 1.00 92.06 157 ASP A C 1
ATOM 1312 O O . ASP A 1 157 ? -43.954 -2.916 60.273 1.00 92.06 157 ASP A O 1
ATOM 1316 N N . GLU A 1 158 ? -42.188 -1.605 60.719 1.00 92.94 158 GLU A N 1
ATOM 1317 C CA . GLU A 1 158 ? -42.572 -1.359 62.112 1.00 92.94 158 GLU A CA 1
ATOM 1318 C C . GLU A 1 158 ? -43.890 -0.570 62.202 1.00 92.94 158 GLU A C 1
ATOM 1320 O O . GLU A 1 158 ? -44.770 -0.895 63.006 1.00 92.94 158 GLU A O 1
ATOM 1325 N N . LEU A 1 159 ? -44.052 0.456 61.360 1.00 92.69 159 LEU A N 1
ATOM 1326 C CA . LEU A 1 159 ? -45.297 1.214 61.238 1.00 92.69 159 LEU A CA 1
ATOM 1327 C C . LEU A 1 159 ? -46.450 0.324 60.774 1.00 92.69 159 LEU A C 1
ATOM 1329 O O . LEU A 1 159 ? -47.507 0.346 61.404 1.00 92.69 159 LEU A O 1
ATOM 1333 N N . GLY A 1 160 ? -46.244 -0.491 59.738 1.00 90.75 160 GLY A N 1
ATOM 1334 C CA . GLY A 1 160 ? -47.239 -1.447 59.249 1.00 90.75 160 GLY A CA 1
ATOM 1335 C C . G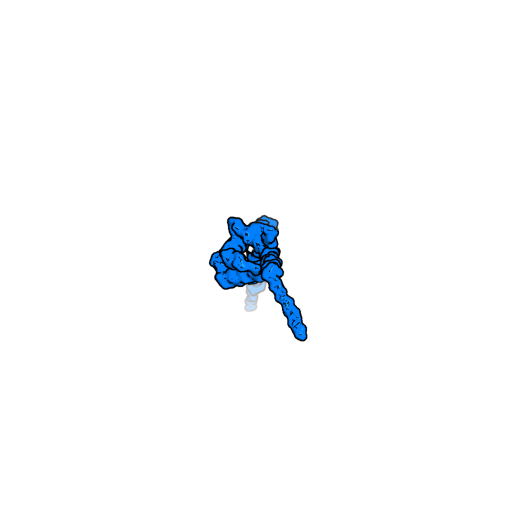LY A 1 160 ? -47.705 -2.405 60.347 1.00 90.75 160 GLY A C 1
ATOM 1336 O O . GLY A 1 160 ? -48.905 -2.586 60.555 1.00 90.75 160 GLY A O 1
ATOM 1337 N N . SER A 1 161 ? -46.768 -2.924 61.142 1.00 91.88 161 SER A N 1
ATOM 1338 C CA . SER A 1 161 ? -47.070 -3.790 62.289 1.00 91.88 161 SER A CA 1
ATOM 1339 C C . SER A 1 161 ? -47.889 -3.076 63.373 1.00 91.88 161 SER A C 1
ATOM 1341 O O . SER A 1 161 ? -48.803 -3.662 63.959 1.00 91.88 161 SER A O 1
ATOM 1343 N N . LYS A 1 162 ? -47.599 -1.795 63.643 1.00 92.81 162 LYS A N 1
ATOM 1344 C CA . LYS A 1 162 ? -48.365 -0.974 64.598 1.00 92.81 162 LYS A CA 1
ATOM 1345 C C . LYS A 1 162 ? -49.781 -0.691 64.102 1.00 92.81 162 LYS A C 1
ATOM 1347 O O . LYS A 1 162 ? -50.718 -0.817 64.888 1.00 92.81 162 LYS A O 1
ATOM 1352 N N . TYR A 1 163 ? -49.943 -0.356 62.822 1.00 87.06 163 TYR A N 1
ATOM 1353 C CA . TYR A 1 163 ? -51.257 -0.142 62.214 1.00 87.06 163 TYR A CA 1
ATOM 1354 C C . TYR A 1 163 ? -52.114 -1.411 62.258 1.00 87.06 163 TYR A C 1
ATOM 1356 O O . TYR A 1 163 ? -53.235 -1.347 62.752 1.00 87.06 163 TYR A O 1
ATOM 1364 N N . ALA A 1 164 ? -51.567 -2.572 61.883 1.00 86.19 164 ALA A N 1
ATOM 1365 C CA . ALA A 1 164 ? -52.282 -3.851 61.959 1.00 86.19 164 ALA A CA 1
ATOM 1366 C C . ALA A 1 164 ? -52.717 -4.209 63.395 1.00 86.19 164 ALA A C 1
ATOM 1368 O O . ALA A 1 164 ? -53.767 -4.814 63.618 1.00 86.19 164 ALA A O 1
ATOM 1369 N N . LYS A 1 165 ? -51.917 -3.827 64.400 1.00 88.00 165 LYS A N 1
ATOM 1370 C CA . LYS A 1 165 ? -52.262 -4.020 65.815 1.00 88.00 165 LYS A CA 1
ATOM 1371 C C . LYS A 1 165 ? -53.398 -3.098 66.265 1.00 88.00 165 LYS A C 1
ATOM 1373 O O . LYS A 1 165 ? -54.268 -3.544 67.008 1.00 88.00 165 LYS A O 1
ATOM 1378 N N . LEU A 1 166 ? -53.388 -1.836 65.836 1.00 85.19 166 LEU A N 1
ATOM 1379 C CA . LEU A 1 166 ? -54.461 -0.881 66.127 1.00 85.19 166 LEU A CA 1
ATOM 1380 C C . LEU A 1 166 ? -55.768 -1.261 65.429 1.00 85.19 166 LEU A C 1
ATOM 1382 O O . LEU A 1 166 ? -56.823 -1.171 66.047 1.00 85.19 166 LEU A O 1
ATOM 1386 N N . GLU A 1 167 ? -55.694 -1.734 64.186 1.00 83.50 167 GLU A N 1
ATOM 1387 C CA . GLU A 1 167 ? -56.845 -2.215 63.422 1.00 83.50 167 GLU A CA 1
ATOM 1388 C C . GLU A 1 167 ? -57.584 -3.330 64.178 1.00 83.50 167 GLU A C 1
ATOM 1390 O O . GLU A 1 167 ? -58.780 -3.212 64.429 1.00 83.50 167 GLU A O 1
ATOM 1395 N N . LYS A 1 168 ? -56.865 -4.341 64.684 1.00 83.19 168 LYS A N 1
ATOM 1396 C CA . LYS A 1 168 ? -57.467 -5.384 65.535 1.00 83.19 168 LYS A CA 1
ATOM 1397 C C . LYS A 1 168 ? -58.151 -4.825 66.786 1.00 83.19 168 LYS A C 1
ATOM 1399 O O . LYS A 1 168 ? -59.237 -5.257 67.137 1.00 83.19 168 LYS A O 1
ATOM 1404 N N . ILE A 1 169 ? -57.550 -3.837 67.451 1.00 81.38 169 ILE A N 1
ATOM 1405 C CA . ILE A 1 169 ? -58.125 -3.241 68.670 1.00 81.38 169 ILE A CA 1
ATOM 1406 C C . ILE A 1 169 ? -59.414 -2.459 68.370 1.00 81.38 169 ILE A C 1
ATOM 1408 O O . ILE A 1 169 ? -60.344 -2.486 69.173 1.00 81.38 169 ILE A O 1
ATOM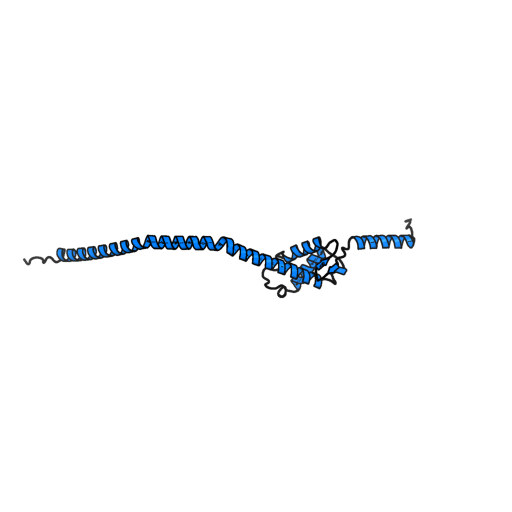 1412 N N . VAL A 1 170 ? -59.472 -1.757 67.236 1.00 74.62 170 VAL A N 1
ATOM 1413 C CA . VAL A 1 170 ? -60.629 -0.937 66.844 1.00 74.62 170 VAL A CA 1
ATOM 1414 C C . VAL A 1 170 ? -61.794 -1.797 66.350 1.00 74.62 170 VAL A C 1
ATOM 1416 O O . VAL A 1 170 ? -62.945 -1.457 66.618 1.00 74.62 170 VAL A O 1
ATOM 1419 N N . PHE A 1 171 ? -61.516 -2.904 65.656 1.00 64.44 171 PHE A N 1
ATOM 1420 C CA . PHE A 1 171 ? -62.552 -3.727 65.028 1.00 64.44 171 PHE A CA 1
ATOM 1421 C C . PHE A 1 171 ? -63.015 -4.942 65.859 1.00 64.44 171 PHE A C 1
ATOM 1423 O O . PHE A 1 171 ? -64.104 -5.439 65.591 1.00 64.44 171 PHE A O 1
ATOM 1430 N N . ASP A 1 172 ? -62.280 -5.373 66.895 1.00 60.84 172 ASP A N 1
ATOM 1431 C CA . ASP A 1 172 ? -62.676 -6.498 67.772 1.00 60.84 172 ASP A CA 1
ATOM 1432 C C . ASP A 1 172 ? -63.398 -6.074 69.076 1.00 60.84 172 ASP A C 1
ATOM 1434 O O . ASP A 1 172 ? -63.470 -6.862 70.023 1.00 60.84 172 ASP A O 1
ATOM 1438 N N . GLN A 1 173 ? -63.955 -4.856 69.192 1.00 55.75 173 GLN A N 1
ATOM 1439 C CA . GLN A 1 173 ? -64.801 -4.546 70.359 1.00 55.75 173 GLN A CA 1
ATOM 1440 C C . GLN A 1 173 ? -66.063 -5.437 70.350 1.00 55.75 173 GLN A C 1
ATOM 1442 O O . GLN A 1 173 ? -66.866 -5.333 69.420 1.00 55.75 173 GLN A O 1
ATOM 1447 N N . PRO A 1 174 ? -66.289 -6.290 71.373 1.00 55.28 174 PRO A N 1
ATOM 1448 C CA . PRO A 1 174 ? -67.475 -7.130 71.422 1.00 55.28 174 PRO A CA 1
ATOM 1449 C C . PRO A 1 174 ? -68.707 -6.241 71.579 1.00 55.28 174 PRO A C 1
ATOM 1451 O O . PRO A 1 174 ? -68.795 -5.431 72.504 1.00 55.28 174 PRO A O 1
ATOM 1454 N N . SER A 1 175 ? -69.665 -6.397 70.667 1.00 57.00 175 SER A N 1
ATOM 1455 C CA . SER A 1 175 ? -71.002 -5.833 70.820 1.00 57.00 175 SER A CA 1
ATOM 1456 C C . SER A 1 175 ? -71.584 -6.389 72.119 1.00 57.00 175 SER A C 1
ATOM 1458 O O . SER A 1 175 ? -71.740 -7.601 72.265 1.00 57.00 175 SER A O 1
ATOM 1460 N N . SER A 1 176 ? -71.840 -5.505 73.085 1.00 52.25 176 SER A N 1
ATOM 1461 C CA . SER A 1 176 ? -72.447 -5.876 74.363 1.00 52.25 176 SER A CA 1
ATOM 1462 C C . SER A 1 176 ? -73.748 -6.654 74.125 1.00 52.25 176 SER A C 1
ATOM 1464 O O . SER A 1 176 ? -74.564 -6.209 73.310 1.00 52.25 176 SER A O 1
ATOM 1466 N N . PRO A 1 177 ? -73.977 -7.783 74.819 1.00 52.19 177 PRO A N 1
ATOM 1467 C CA . PRO A 1 177 ? -75.229 -8.511 74.695 1.00 52.19 177 PRO A CA 1
ATOM 1468 C C . PRO A 1 177 ? -76.344 -7.688 75.353 1.00 52.19 177 PRO A C 1
ATOM 1470 O O . PRO A 1 177 ? -76.196 -7.248 76.496 1.00 52.19 177 PRO A O 1
ATOM 1473 N N . SER A 1 178 ? -77.414 -7.434 74.593 1.00 47.09 178 SER A N 1
ATOM 1474 C CA . SER A 1 178 ? -78.697 -6.930 75.110 1.00 47.09 178 SER A CA 1
ATOM 1475 C C . SER A 1 178 ? -79.488 -8.037 75.793 1.00 47.09 178 SER A C 1
ATOM 1477 O O . SER A 1 178 ? -79.339 -9.204 75.365 1.00 47.09 178 SER A O 1
#